Protein AF-A0A378WFB1-F1 (afdb_monomer)

Radius of gyration: 17.45 Å; Cα contacts (8 Å, |Δi|>4): 135; chains: 1; bounding box: 40×46×58 Å

Structure (mmCIF, N/CA/C/O backbone):
data_AF-A0A378WFB1-F1
#
_entry.id   AF-A0A378WFB1-F1
#
loop_
_atom_site.group_PDB
_atom_site.id
_atom_site.type_symbol
_atom_site.label_atom_id
_atom_site.label_alt_id
_atom_site.label_comp_id
_atom_site.label_asym_id
_atom_site.label_entity_id
_atom_site.label_seq_id
_atom_site.pdbx_PDB_ins_code
_atom_site.Cartn_x
_atom_site.Cartn_y
_atom_site.Cartn_z
_atom_site.occupancy
_atom_site.B_iso_or_equiv
_atom_site.auth_seq_id
_atom_site.auth_comp_id
_atom_site.auth_asym_id
_atom_site.auth_atom_id
_atom_site.pdbx_PDB_model_num
ATOM 1 N N . MET A 1 1 ? 10.427 -8.185 -39.874 1.00 37.38 1 MET A N 1
ATOM 2 C CA . MET A 1 1 ? 10.869 -8.658 -38.548 1.00 37.38 1 MET A CA 1
ATOM 3 C C . MET A 1 1 ? 9.852 -8.138 -37.551 1.00 37.38 1 MET A C 1
ATOM 5 O O . MET A 1 1 ? 9.839 -6.944 -37.295 1.00 37.38 1 MET A O 1
ATOM 9 N N . THR A 1 2 ? 8.916 -8.980 -37.120 1.00 38.88 2 THR A N 1
ATOM 10 C CA . THR A 1 2 ? 7.869 -8.585 -36.169 1.00 38.88 2 THR A CA 1
ATOM 11 C C . THR A 1 2 ? 8.463 -8.705 -34.775 1.00 38.88 2 THR A C 1
ATOM 13 O O . THR A 1 2 ? 8.855 -9.799 -34.376 1.00 38.88 2 THR A O 1
ATOM 16 N N . GLN A 1 3 ? 8.613 -7.579 -34.080 1.00 40.78 3 GLN A N 1
ATOM 17 C CA . GLN A 1 3 ? 9.024 -7.555 -32.682 1.00 40.78 3 GLN A CA 1
ATOM 18 C C . GLN A 1 3 ? 7.957 -8.323 -31.894 1.00 40.78 3 GLN A C 1
ATOM 20 O O . GLN A 1 3 ? 6.783 -7.956 -31.935 1.00 40.78 3 GLN A O 1
ATOM 25 N N . ALA A 1 4 ? 8.340 -9.448 -31.285 1.00 46.41 4 ALA A N 1
ATOM 26 C CA . ALA A 1 4 ? 7.453 -10.171 -30.388 1.00 46.41 4 ALA A CA 1
ATOM 27 C C . ALA A 1 4 ? 7.019 -9.193 -29.292 1.00 46.41 4 ALA A C 1
ATOM 29 O O . ALA A 1 4 ? 7.866 -8.491 -28.734 1.00 46.41 4 ALA A O 1
ATOM 30 N N . ALA A 1 5 ? 5.712 -9.107 -29.032 1.00 53.62 5 ALA A N 1
ATOM 31 C CA . ALA A 1 5 ? 5.229 -8.405 -27.854 1.00 53.62 5 ALA A CA 1
ATOM 32 C C . ALA A 1 5 ? 6.001 -8.958 -26.641 1.00 53.62 5 ALA A C 1
ATOM 34 O O . ALA A 1 5 ? 6.190 -10.178 -26.581 1.00 53.62 5 ALA A O 1
ATOM 35 N N . PRO A 1 6 ? 6.513 -8.104 -25.737 1.00 52.72 6 PRO A N 1
ATOM 36 C CA . PRO A 1 6 ? 7.213 -8.584 -24.551 1.00 52.72 6 PRO A CA 1
ATOM 37 C C . PRO A 1 6 ? 6.324 -9.613 -23.848 1.00 52.72 6 PRO A C 1
ATOM 39 O O . PRO A 1 6 ? 5.120 -9.381 -23.707 1.00 52.72 6 PRO A O 1
ATOM 42 N N . ASN A 1 7 ? 6.887 -10.768 -23.475 1.00 55.03 7 ASN A N 1
ATOM 43 C CA . ASN A 1 7 ? 6.112 -11.779 -22.765 1.00 55.03 7 ASN A CA 1
ATOM 44 C C . ASN A 1 7 ? 5.560 -11.127 -21.489 1.00 55.03 7 ASN A C 1
ATOM 46 O O . ASN A 1 7 ? 6.274 -10.420 -20.789 1.00 55.03 7 ASN A O 1
ATOM 50 N N . GLU A 1 8 ? 4.285 -11.340 -21.177 1.00 53.91 8 GLU A N 1
ATOM 51 C CA . GLU A 1 8 ? 3.592 -10.710 -20.042 1.00 53.91 8 GLU A CA 1
ATOM 52 C C . GLU A 1 8 ? 4.307 -10.791 -18.667 1.00 53.91 8 GLU A C 1
ATOM 54 O O . GLU A 1 8 ? 4.174 -9.835 -17.896 1.00 53.91 8 GLU A O 1
ATOM 59 N N . PRO A 1 9 ? 5.074 -11.849 -18.311 1.00 58.16 9 PRO A N 1
ATOM 60 C CA . PRO A 1 9 ? 5.927 -11.832 -17.113 1.00 58.16 9 PRO A CA 1
ATOM 61 C C . PRO A 1 9 ? 7.098 -10.829 -17.177 1.00 58.16 9 PRO A C 1
ATOM 63 O O . PRO A 1 9 ? 7.486 -10.290 -16.142 1.00 58.16 9 PRO A O 1
ATOM 66 N N . ASP A 1 10 ? 7.611 -10.499 -18.365 1.00 65.62 10 ASP A N 1
ATOM 67 C CA . ASP A 1 10 ? 8.721 -9.550 -18.549 1.00 65.62 10 ASP A CA 1
ATOM 68 C C . ASP A 1 10 ? 8.317 -8.104 -18.242 1.00 65.62 10 ASP A C 1
ATOM 70 O O . ASP A 1 10 ? 9.167 -7.267 -17.934 1.00 65.62 10 ASP A O 1
ATOM 74 N N . VAL A 1 11 ? 7.020 -7.790 -18.313 1.00 76.62 11 VAL A N 1
ATOM 75 C CA . VAL A 1 11 ? 6.520 -6.445 -18.004 1.00 76.62 11 VAL A CA 1
ATOM 76 C C . VAL A 1 11 ? 6.608 -6.173 -16.509 1.00 76.62 11 VAL A C 1
ATOM 78 O O . VAL A 1 11 ? 7.053 -5.100 -16.128 1.00 76.62 11 VAL A O 1
ATOM 81 N N . LEU A 1 12 ? 6.245 -7.129 -15.650 1.00 85.38 12 LEU A N 1
ATOM 82 C CA . LEU A 1 12 ? 6.278 -6.915 -14.199 1.00 85.38 12 LEU A CA 1
ATOM 83 C C . LEU A 1 12 ? 7.701 -6.800 -13.648 1.00 85.38 12 LEU A C 1
ATOM 85 O O . LEU A 1 12 ? 7.913 -6.045 -12.708 1.00 85.38 12 LEU A O 1
ATOM 89 N N . MET A 1 13 ? 8.679 -7.477 -14.260 1.00 86.19 13 MET A N 1
ATOM 90 C CA . MET A 1 13 ? 10.089 -7.378 -13.855 1.00 86.19 13 MET A CA 1
ATOM 91 C C . MET A 1 13 ? 10.702 -5.987 -14.082 1.00 86.19 13 MET A C 1
ATOM 93 O O . MET A 1 13 ? 11.731 -5.673 -13.489 1.00 86.19 13 MET A O 1
ATOM 97 N N . GLN A 1 14 ? 10.084 -5.150 -14.922 1.00 91.38 14 GLN A N 1
ATOM 98 C CA . GLN A 1 14 ? 10.518 -3.765 -15.145 1.00 91.38 14 GLN A CA 1
ATOM 99 C C . GLN A 1 14 ? 10.097 -2.828 -14.008 1.00 91.38 14 GLN A C 1
ATOM 101 O O . GLN A 1 14 ? 10.584 -1.703 -13.938 1.00 91.38 14 GLN A O 1
ATOM 106 N N . TRP A 1 15 ? 9.222 -3.279 -13.106 1.00 92.50 15 TRP A N 1
ATOM 107 C CA . TRP A 1 15 ? 8.671 -2.456 -12.039 1.00 92.50 15 TRP A CA 1
ATOM 108 C C . TRP A 1 15 ? 9.012 -3.029 -10.666 1.00 92.50 15 TRP A C 1
ATOM 110 O O . TRP A 1 15 ? 8.816 -4.209 -10.381 1.00 92.50 15 TRP A O 1
ATOM 120 N N . ALA A 1 16 ? 9.471 -2.160 -9.776 1.00 92.94 16 ALA A N 1
ATOM 121 C CA . ALA A 1 16 ? 9.376 -2.369 -8.346 1.00 92.94 16 ALA A CA 1
ATOM 122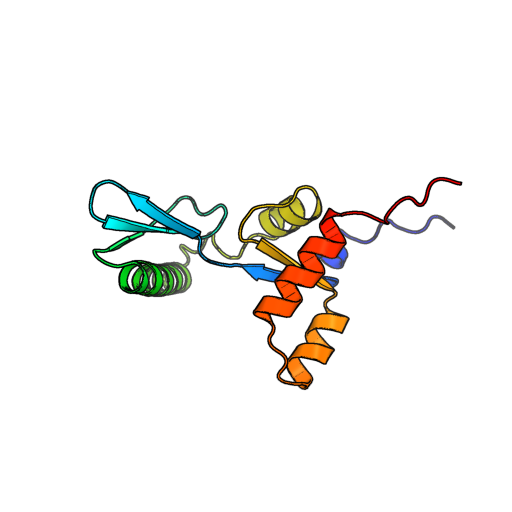 C C . ALA A 1 16 ? 7.995 -1.899 -7.872 1.00 92.94 16 ALA A C 1
ATOM 124 O O . ALA A 1 16 ? 7.505 -0.854 -8.307 1.00 92.94 16 ALA A O 1
ATOM 125 N N . PHE A 1 17 ? 7.388 -2.652 -6.956 1.00 91.62 17 PHE A N 1
ATOM 126 C CA . PHE A 1 17 ? 6.107 -2.302 -6.352 1.00 91.62 17 PHE A CA 1
ATOM 127 C C . PHE A 1 17 ? 6.278 -2.076 -4.857 1.00 91.62 17 PHE A C 1
ATOM 129 O O . PHE A 1 17 ? 6.897 -2.886 -4.165 1.00 91.62 17 PHE A O 1
ATOM 136 N N . HIS A 1 18 ? 5.673 -1.006 -4.360 1.00 91.06 18 HIS A N 1
ATOM 137 C CA . HIS A 1 18 ? 5.455 -0.800 -2.939 1.00 91.06 18 HIS A CA 1
ATOM 138 C C . HIS A 1 18 ? 3.960 -0.836 -2.675 1.00 91.06 18 HIS A C 1
ATOM 140 O O . HIS A 1 18 ? 3.187 -0.181 -3.380 1.00 91.06 18 HIS A O 1
ATOM 146 N N . VAL A 1 19 ? 3.555 -1.601 -1.663 1.00 89.62 19 VAL A N 1
ATOM 147 C CA . VAL A 1 19 ? 2.158 -1.636 -1.255 1.00 89.62 19 VAL A CA 1
ATOM 148 C C . VAL A 1 19 ? 2.001 -1.151 0.168 1.00 89.62 19 VAL A C 1
ATOM 150 O O . VAL A 1 19 ? 2.550 -1.716 1.114 1.00 89.62 19 VAL A O 1
ATOM 153 N N . ARG A 1 20 ? 1.205 -0.097 0.293 1.00 91.06 20 ARG A N 1
ATOM 154 C CA . ARG A 1 20 ? 0.910 0.581 1.537 1.00 91.06 20 ARG A CA 1
ATOM 155 C C . ARG A 1 20 ? -0.439 0.111 2.084 1.00 91.06 20 ARG A C 1
ATOM 157 O O . ARG A 1 20 ? -1.459 0.268 1.401 1.00 91.06 20 ARG A O 1
ATOM 164 N N . PRO A 1 21 ? -0.473 -0.391 3.331 1.00 92.88 21 PRO A N 1
ATOM 165 C CA . PRO A 1 21 ? -1.708 -0.587 4.070 1.00 92.88 21 PRO A CA 1
ATOM 166 C C . PRO A 1 21 ? -2.639 0.619 4.002 1.00 92.88 21 PRO A C 1
ATOM 168 O O . PRO A 1 21 ? -2.213 1.768 4.131 1.00 92.88 21 PRO A O 1
ATOM 171 N N . GLN A 1 22 ? -3.923 0.343 3.849 1.00 94.00 22 GLN A N 1
ATOM 172 C CA . GLN A 1 22 ? -4.985 1.319 3.991 1.00 94.00 22 GLN A CA 1
ATOM 173 C C . GLN A 1 22 ? -5.551 1.240 5.405 1.00 94.00 22 GLN A C 1
ATOM 175 O O . GLN A 1 22 ? -5.576 0.172 6.020 1.00 94.00 22 GLN A O 1
ATOM 180 N N . THR A 1 23 ? -5.992 2.382 5.924 1.00 96.75 23 THR A N 1
ATOM 181 C CA . THR A 1 23 ? -6.608 2.467 7.248 1.00 96.75 23 THR A CA 1
ATOM 182 C C . THR A 1 23 ? -7.821 3.373 7.210 1.00 96.75 23 THR A C 1
ATOM 184 O O . THR A 1 23 ? -7.755 4.447 6.610 1.00 96.75 23 THR A O 1
ATOM 187 N N . SER A 1 24 ? -8.870 2.996 7.926 1.00 97.06 24 SER A N 1
ATOM 188 C CA . SER A 1 24 ? -10.052 3.820 8.165 1.00 97.06 24 SER A CA 1
ATOM 189 C C . SER A 1 24 ? -10.412 3.770 9.645 1.00 97.06 24 SER A C 1
ATOM 191 O O . SER A 1 24 ? -10.105 2.789 10.318 1.00 97.06 24 SER A O 1
ATOM 193 N N . PHE A 1 25 ? -11.048 4.822 10.152 1.00 97.44 25 PHE A N 1
ATOM 194 C CA . PHE A 1 25 ? -11.698 4.788 11.457 1.00 97.44 25 PHE A CA 1
ATOM 195 C C . PHE A 1 25 ? -13.188 4.511 11.228 1.00 97.44 25 PHE A C 1
ATOM 197 O O . PHE A 1 25 ? -13.869 5.313 10.588 1.00 97.44 25 PHE A O 1
ATOM 204 N N . GLU A 1 26 ? -13.667 3.354 11.682 1.00 96.12 26 GLU A N 1
ATOM 205 C CA . GLU A 1 26 ? -15.043 2.875 11.513 1.00 96.12 26 GLU A CA 1
ATOM 206 C C . GLU A 1 26 ? -15.681 2.718 12.899 1.00 96.12 26 GLU A C 1
ATOM 208 O O . GLU A 1 26 ? -15.127 2.031 13.749 1.00 96.12 26 GLU A O 1
ATOM 213 N N . GLU A 1 27 ? -16.839 3.354 13.116 1.00 91.31 27 GLU A N 1
ATOM 214 C CA . GLU A 1 27 ? -17.609 3.361 14.377 1.00 91.31 27 GLU A CA 1
ATOM 215 C C . GLU A 1 27 ? -16.814 3.856 15.602 1.00 91.31 27 GLU A C 1
ATOM 217 O O . GLU A 1 27 ? -16.958 5.011 16.007 1.00 91.31 27 GLU A O 1
ATOM 222 N N . ASP A 1 28 ? -15.975 2.999 16.173 1.00 95.31 28 ASP A N 1
ATOM 223 C CA . ASP A 1 28 ? -15.163 3.218 17.370 1.00 95.31 28 ASP A CA 1
ATOM 224 C C . ASP A 1 28 ? -13.767 2.567 17.299 1.00 95.31 28 ASP A C 1
ATOM 226 O O . ASP A 1 28 ? -13.019 2.588 18.278 1.00 95.31 28 ASP A O 1
ATOM 230 N N . HIS A 1 29 ? -13.383 2.020 16.144 1.00 96.94 29 HIS A N 1
ATOM 231 C CA . HIS A 1 29 ? -12.134 1.290 15.969 1.00 96.94 29 HIS A CA 1
ATOM 232 C C . HIS A 1 29 ? -11.438 1.638 14.652 1.00 96.94 29 HIS A C 1
ATOM 234 O O . HIS A 1 29 ? -12.016 2.136 13.686 1.00 96.94 29 HIS A O 1
ATOM 240 N N . TRP A 1 30 ? -10.140 1.365 14.607 1.00 98.38 30 TRP A N 1
ATOM 241 C CA . TRP A 1 30 ? -9.345 1.435 13.394 1.00 98.38 30 TRP A CA 1
ATOM 242 C C . TRP A 1 30 ? -9.422 0.120 12.646 1.00 98.38 30 TRP A C 1
ATOM 244 O O . TRP A 1 30 ? -9.161 -0.936 13.213 1.00 98.38 30 TRP A O 1
ATOM 254 N N . VAL A 1 31 ? -9.721 0.201 11.358 1.00 98.00 31 VAL A N 1
ATOM 255 C CA . VAL A 1 31 ? -9.696 -0.916 10.420 1.00 98.00 31 VAL A CA 1
ATOM 256 C C . VAL A 1 31 ? -8.485 -0.752 9.513 1.00 98.00 31 VAL A C 1
ATOM 258 O O . VAL A 1 31 ? -8.240 0.347 9.014 1.00 98.00 31 VAL A O 1
ATOM 261 N N . ALA A 1 32 ? -7.733 -1.829 9.291 1.00 97.06 32 ALA A N 1
ATOM 262 C CA . ALA A 1 32 ? -6.591 -1.855 8.383 1.00 97.06 32 ALA A CA 1
ATOM 263 C C . ALA A 1 32 ? -6.702 -3.014 7.383 1.00 97.06 32 ALA A C 1
ATOM 265 O O . ALA A 1 32 ? -7.149 -4.111 7.729 1.00 97.06 32 ALA A O 1
ATOM 266 N N . TRP A 1 33 ? -6.302 -2.766 6.138 1.00 94.19 33 TRP A N 1
ATOM 267 C CA . TRP A 1 33 ? -6.311 -3.758 5.061 1.00 94.19 33 TRP A CA 1
ATOM 268 C C . TRP A 1 33 ? -5.228 -3.456 4.027 1.00 94.19 33 TRP A C 1
ATOM 270 O O . TRP A 1 33 ? -4.747 -2.328 3.914 1.00 94.19 33 TRP A O 1
ATOM 280 N N . TYR A 1 34 ? -4.852 -4.462 3.248 1.00 90.12 34 TYR A N 1
ATOM 281 C CA . TYR A 1 34 ? -4.042 -4.264 2.052 1.00 90.12 34 TYR A CA 1
ATOM 282 C C . TYR A 1 34 ? -4.933 -3.997 0.830 1.00 90.12 34 TYR A C 1
ATOM 284 O O . TYR A 1 34 ? -6.035 -4.546 0.764 1.00 90.12 34 TYR A O 1
ATOM 292 N N . PRO A 1 35 ? -4.499 -3.177 -0.145 1.00 87.94 35 PRO A N 1
ATOM 293 C CA . PRO A 1 35 ? -5.223 -2.998 -1.401 1.00 87.94 35 PRO A CA 1
ATOM 294 C C . PRO A 1 35 ? -5.593 -4.342 -2.043 1.00 87.94 35 PRO A C 1
ATOM 296 O O . PRO A 1 35 ? -4.752 -5.229 -2.146 1.00 87.94 35 PRO A O 1
ATOM 299 N N . ASP A 1 36 ? -6.855 -4.473 -2.455 1.00 82.00 36 ASP A N 1
ATOM 300 C CA . ASP A 1 36 ? -7.454 -5.679 -3.057 1.00 82.00 36 ASP A CA 1
ATOM 301 C C . ASP A 1 36 ? -7.553 -6.927 -2.146 1.00 82.00 36 ASP A C 1
ATOM 303 O O . ASP A 1 36 ? -8.059 -7.973 -2.556 1.00 82.00 36 ASP A O 1
ATOM 307 N N . ALA A 1 37 ? -7.157 -6.831 -0.872 1.00 86.06 37 ALA A N 1
ATOM 308 C CA . ALA A 1 37 ? -7.370 -7.913 0.082 1.00 86.06 37 ALA A CA 1
ATOM 309 C C . ALA A 1 37 ? -8.865 -8.081 0.408 1.00 86.06 37 ALA A C 1
ATOM 311 O O . ALA A 1 37 ? -9.573 -7.127 0.731 1.00 86.06 37 ALA A O 1
ATOM 312 N N . ARG A 1 38 ? -9.343 -9.332 0.406 1.00 86.81 38 ARG A N 1
ATOM 313 C CA . ARG A 1 38 ? -10.718 -9.688 0.823 1.00 86.81 38 ARG A CA 1
ATOM 314 C C . ARG A 1 38 ? -10.915 -9.718 2.339 1.00 86.81 38 ARG A C 1
ATOM 316 O O . ARG A 1 38 ? -12.002 -10.035 2.819 1.00 86.81 38 ARG A O 1
ATOM 323 N N . TRP A 1 39 ? -9.860 -9.445 3.091 1.00 90.38 39 TRP A N 1
ATOM 324 C CA . TRP A 1 39 ? -9.824 -9.508 4.541 1.00 90.38 39 TRP A CA 1
ATOM 325 C C . TRP A 1 39 ? -9.291 -8.189 5.100 1.00 90.38 39 TRP A C 1
ATOM 327 O O . TRP A 1 39 ? -8.543 -7.464 4.445 1.00 90.38 39 TRP A O 1
ATOM 337 N N . ARG A 1 40 ? -9.717 -7.876 6.321 1.00 94.88 40 ARG A N 1
ATOM 338 C CA . ARG A 1 40 ? -9.352 -6.671 7.067 1.00 94.88 40 ARG A CA 1
ATOM 339 C C . ARG A 1 40 ? -9.241 -7.021 8.544 1.00 94.88 40 ARG A C 1
ATOM 341 O O . ARG A 1 40 ? -9.890 -7.966 8.992 1.00 94.88 40 ARG A O 1
ATOM 348 N N . VAL A 1 41 ? -8.441 -6.268 9.281 1.00 96.69 41 VAL A N 1
ATOM 349 C CA . VAL A 1 41 ? -8.296 -6.400 10.738 1.00 96.69 41 VAL A CA 1
ATOM 350 C C . VAL A 1 41 ? -8.779 -5.128 11.419 1.00 96.69 41 VAL A C 1
ATOM 352 O O . VAL A 1 41 ? -8.786 -4.067 10.792 1.00 96.69 41 VAL A O 1
ATOM 355 N N . SER A 1 42 ? -9.162 -5.220 12.690 1.00 97.69 42 SER A N 1
ATOM 356 C CA . SER A 1 42 ? -9.574 -4.066 13.486 1.00 97.69 42 SER A CA 1
ATOM 357 C C . SER A 1 42 ? -8.860 -3.996 14.833 1.00 97.69 42 SER A C 1
ATOM 359 O O . SER A 1 42 ? -8.527 -5.013 15.436 1.00 97.69 42 SER A O 1
ATOM 361 N N . ALA A 1 43 ? -8.615 -2.778 15.316 1.00 97.62 43 ALA A N 1
ATOM 362 C CA . ALA A 1 43 ? -8.018 -2.525 16.622 1.00 97.62 43 ALA A CA 1
ATOM 363 C C . ALA A 1 43 ? -8.427 -1.156 17.182 1.00 97.62 43 ALA A C 1
ATOM 365 O O . ALA A 1 43 ? -8.905 -0.289 16.461 1.00 97.62 43 ALA A O 1
ATOM 366 N N . GLU A 1 44 ? -8.167 -0.923 18.467 1.00 96.88 44 GLU A N 1
ATOM 367 C CA . GLU A 1 44 ? -8.518 0.333 19.151 1.00 96.88 44 GLU A CA 1
ATOM 368 C C . GLU A 1 44 ? -7.688 1.544 18.681 1.00 96.88 44 GLU A C 1
ATOM 370 O O . GLU A 1 44 ? -8.098 2.692 18.839 1.00 96.88 44 GLU A O 1
ATOM 375 N N . SER A 1 45 ? -6.517 1.316 18.078 1.00 97.81 45 SER A N 1
ATOM 376 C CA . SER A 1 45 ? -5.648 2.374 17.555 1.00 97.81 45 SER A CA 1
ATOM 377 C C . SER A 1 45 ? -5.143 2.051 16.153 1.00 97.81 45 SER A C 1
ATOM 379 O O . SER A 1 45 ? -5.036 0.885 15.767 1.00 97.81 45 SER A O 1
ATOM 381 N N . LYS A 1 46 ? -4.786 3.096 15.397 1.00 97.38 46 LYS A N 1
ATOM 382 C CA . LYS A 1 46 ? -4.240 2.958 14.042 1.00 97.38 46 LYS A CA 1
ATOM 383 C C . LYS A 1 46 ? -2.998 2.068 14.025 1.00 97.38 46 LYS A C 1
ATOM 385 O O . LYS A 1 46 ? -2.911 1.148 13.217 1.00 97.38 46 LYS A O 1
ATOM 390 N N . ASP A 1 47 ? -2.069 2.314 14.946 1.00 97.69 47 ASP A N 1
ATOM 391 C CA . ASP A 1 47 ? -0.819 1.558 15.044 1.00 97.69 47 ASP A CA 1
ATOM 392 C C . ASP A 1 47 ? -1.076 0.097 15.423 1.00 97.69 47 ASP A C 1
ATOM 394 O O . ASP A 1 47 ? -0.449 -0.808 14.873 1.00 97.69 47 ASP A O 1
ATOM 398 N N . ALA A 1 48 ? -2.044 -0.156 16.311 1.00 97.56 48 ALA A N 1
ATOM 399 C CA . ALA A 1 48 ? -2.445 -1.514 16.652 1.00 97.56 48 ALA A CA 1
ATOM 400 C C . ALA A 1 48 ? -3.080 -2.232 15.453 1.00 97.56 48 ALA A C 1
ATOM 402 O O . ALA A 1 48 ? -2.769 -3.399 15.224 1.00 97.56 48 ALA A O 1
ATOM 403 N N . ALA A 1 49 ? -3.903 -1.546 14.656 1.00 98.00 49 ALA A N 1
ATOM 404 C CA . ALA A 1 49 ? -4.520 -2.123 13.463 1.00 98.00 49 ALA A CA 1
ATOM 405 C C . ALA A 1 49 ? -3.462 -2.466 12.402 1.00 98.00 49 ALA A C 1
ATOM 407 O O . ALA A 1 49 ? -3.488 -3.554 11.834 1.00 98.00 49 ALA A O 1
ATOM 408 N N . LEU A 1 50 ? -2.475 -1.590 12.186 1.00 96.81 50 LEU A N 1
ATOM 409 C CA . LEU A 1 50 ? -1.351 -1.846 11.276 1.00 96.81 50 LEU A CA 1
ATOM 410 C C . LEU A 1 50 ? -0.453 -2.999 11.753 1.00 96.81 50 LEU A C 1
ATOM 412 O O . LEU A 1 50 ? -0.014 -3.826 10.947 1.00 96.81 50 LEU A O 1
ATOM 416 N N . LYS A 1 51 ? -0.203 -3.089 13.064 1.00 97.12 51 LYS A N 1
ATOM 417 C CA . LYS A 1 51 ? 0.540 -4.202 13.666 1.00 97.12 51 LYS A CA 1
ATOM 418 C C . LYS A 1 51 ? -0.200 -5.524 13.473 1.00 97.12 51 LYS A C 1
ATOM 420 O O . LYS A 1 51 ? 0.394 -6.476 12.976 1.00 97.12 51 LYS A O 1
ATOM 425 N N . GLN A 1 52 ? -1.495 -5.560 13.787 1.00 97.50 52 GLN A N 1
ATOM 426 C CA . GLN A 1 52 ? -2.328 -6.743 13.564 1.00 97.50 52 GLN A CA 1
ATOM 427 C C . GLN A 1 52 ? -2.406 -7.122 12.083 1.00 97.50 52 GLN A C 1
ATOM 429 O O . GLN A 1 52 ? -2.398 -8.304 11.762 1.00 97.50 52 GLN A O 1
ATOM 434 N N . LEU A 1 53 ? -2.432 -6.142 11.174 1.00 95.56 53 LEU A N 1
ATOM 435 C CA . LEU A 1 53 ? -2.459 -6.398 9.733 1.00 95.56 53 LEU A CA 1
ATOM 436 C C . LEU A 1 53 ? -1.193 -7.141 9.296 1.00 95.56 53 LEU A C 1
ATOM 438 O O . LEU A 1 53 ? -1.271 -8.121 8.558 1.00 95.56 53 LEU A O 1
ATOM 442 N N . SER A 1 54 ? -0.038 -6.694 9.794 1.00 92.50 54 SER A N 1
ATOM 443 C CA . SER A 1 54 ? 1.260 -7.324 9.528 1.00 92.50 54 SER A CA 1
ATOM 444 C C . SER A 1 54 ? 1.335 -8.740 10.113 1.00 92.50 54 SER A C 1
ATOM 446 O O . SER A 1 54 ? 1.844 -9.656 9.471 1.00 92.50 54 SER A O 1
ATOM 448 N N . GLU A 1 55 ? 0.805 -8.941 11.321 1.00 95.19 55 GLU A N 1
ATOM 449 C CA . GLU A 1 55 ? 0.754 -10.252 11.981 1.00 95.19 55 GLU A CA 1
ATOM 450 C C . GLU A 1 55 ? -0.176 -11.230 11.247 1.00 95.19 55 GLU A C 1
ATOM 452 O O . GLU A 1 55 ? 0.203 -12.378 11.010 1.00 95.19 55 GLU A O 1
ATOM 457 N N . GLU A 1 56 ? -1.360 -10.774 10.835 1.00 94.50 56 GLU A N 1
ATOM 458 C CA . GLU A 1 56 ? -2.326 -11.584 10.088 1.00 94.50 56 GLU A CA 1
ATOM 459 C C . GLU A 1 56 ? -1.804 -11.949 8.695 1.00 94.50 56 GLU A C 1
ATOM 461 O O . GLU A 1 56 ? -1.982 -13.085 8.254 1.00 94.50 56 GLU A O 1
ATOM 466 N N . TYR A 1 57 ? -1.095 -11.035 8.029 1.00 90.50 57 TYR A N 1
ATOM 467 C CA . TYR A 1 57 ? -0.393 -11.331 6.781 1.00 90.50 57 TYR A CA 1
ATOM 468 C C . TYR A 1 57 ? 0.619 -12.464 6.964 1.00 90.50 57 TYR A C 1
ATOM 470 O O . TYR A 1 57 ? 0.545 -13.481 6.278 1.00 90.50 57 TYR A O 1
ATOM 478 N N . LEU A 1 58 ? 1.516 -12.351 7.951 1.00 90.38 58 LEU A N 1
ATOM 479 C CA . LEU A 1 58 ? 2.507 -13.396 8.228 1.00 90.38 58 LEU A CA 1
ATOM 480 C C . LEU A 1 58 ? 1.851 -14.731 8.604 1.00 90.38 58 LEU A C 1
ATOM 482 O O . LEU A 1 58 ? 2.339 -15.790 8.209 1.00 90.38 58 LEU A O 1
ATOM 486 N N . ARG A 1 59 ? 0.736 -14.708 9.345 1.00 93.62 59 ARG A N 1
ATOM 487 C CA . ARG A 1 59 ? -0.037 -15.917 9.654 1.00 93.62 59 ARG A CA 1
ATOM 488 C C . ARG A 1 59 ? -0.550 -16.583 8.375 1.00 93.62 59 ARG A C 1
ATOM 490 O O . ARG A 1 59 ? -0.379 -17.793 8.234 1.00 93.62 59 ARG A O 1
ATOM 497 N N . ARG A 1 60 ? -1.146 -15.814 7.456 1.00 90.38 60 ARG A N 1
ATOM 498 C CA . ARG A 1 60 ? -1.670 -16.314 6.172 1.00 90.38 60 ARG A CA 1
ATOM 499 C C . ARG A 1 60 ? -0.569 -16.895 5.292 1.00 90.38 60 ARG A C 1
ATOM 501 O O . ARG A 1 60 ? -0.735 -18.013 4.811 1.00 90.38 60 ARG A O 1
ATOM 508 N N . VAL A 1 61 ? 0.571 -16.205 5.184 1.00 86.62 61 VAL A N 1
ATOM 509 C CA . VAL A 1 61 ? 1.786 -16.691 4.495 1.00 86.62 61 VAL A CA 1
ATOM 510 C C . VAL A 1 61 ? 2.193 -18.056 5.035 1.00 86.62 61 VAL A C 1
ATOM 512 O O . VAL A 1 61 ? 2.320 -19.018 4.281 1.00 86.62 61 VAL A O 1
ATOM 515 N N . ASN A 1 62 ? 2.329 -18.176 6.355 1.00 88.19 62 ASN A N 1
ATOM 51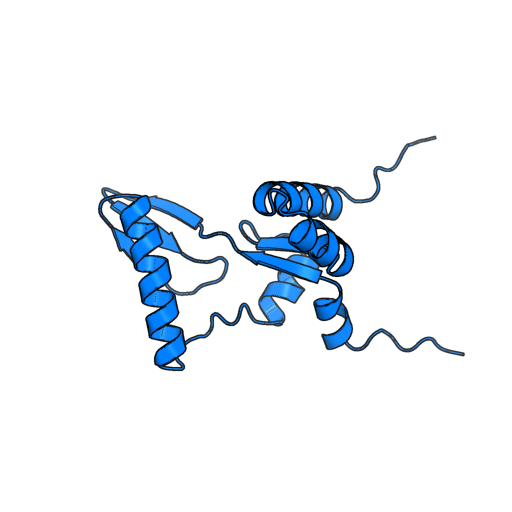6 C CA . ASN A 1 62 ? 2.752 -19.425 6.988 1.00 88.19 62 ASN A CA 1
ATOM 517 C C . ASN A 1 62 ? 1.714 -20.552 6.869 1.00 88.19 62 ASN A C 1
ATOM 519 O O . ASN A 1 62 ? 2.079 -21.726 6.899 1.00 88.19 62 ASN A O 1
ATOM 523 N N . ALA A 1 63 ? 0.431 -20.210 6.746 1.00 89.25 63 ALA A N 1
ATOM 524 C CA . ALA A 1 63 ? -0.654 -21.167 6.560 1.00 89.25 63 ALA A CA 1
ATOM 525 C C . ALA A 1 63 ? -0.850 -21.590 5.091 1.00 89.25 63 ALA A C 1
ATOM 527 O O . ALA A 1 63 ? -1.655 -22.481 4.826 1.00 89.25 63 ALA A O 1
ATOM 528 N N . GLY A 1 64 ? -0.150 -20.961 4.137 1.00 85.44 64 GLY A N 1
ATOM 529 C CA . GLY A 1 64 ? -0.432 -21.126 2.706 1.00 85.44 64 GLY A CA 1
ATOM 530 C C . GLY A 1 64 ? -1.807 -20.581 2.296 1.00 85.44 64 GLY A C 1
ATOM 531 O O . GLY A 1 64 ? -2.321 -20.938 1.243 1.00 85.44 64 GLY A O 1
ATOM 532 N N . GLU A 1 65 ? -2.405 -19.735 3.138 1.00 82.31 65 GLU A N 1
ATOM 533 C CA . GLU A 1 65 ? -3.664 -19.008 2.901 1.00 82.31 65 GLU A CA 1
ATOM 534 C C . GLU A 1 65 ? -3.405 -17.632 2.274 1.00 82.31 65 GLU A C 1
ATOM 536 O O . GLU A 1 65 ? -4.289 -16.768 2.232 1.00 82.31 65 GLU A O 1
ATOM 541 N N . ASP A 1 66 ? -2.157 -17.386 1.887 1.00 69.31 66 ASP A N 1
ATOM 542 C CA . ASP A 1 66 ? -1.740 -16.118 1.344 1.00 69.31 66 ASP A CA 1
ATOM 543 C C . ASP A 1 66 ? -2.168 -15.976 -0.112 1.00 69.31 66 ASP A C 1
ATOM 545 O O . ASP A 1 66 ? -1.435 -16.294 -1.042 1.00 69.31 66 ASP A O 1
ATOM 549 N N . ASP A 1 67 ? -3.370 -15.436 -0.291 1.00 60.16 67 ASP A N 1
ATOM 550 C CA . ASP A 1 67 ? -3.802 -14.845 -1.558 1.00 60.16 67 ASP A CA 1
ATOM 551 C C . ASP A 1 67 ? -3.090 -13.494 -1.832 1.00 60.16 67 ASP A C 1
ATOM 553 O O . ASP A 1 67 ? -3.376 -12.849 -2.841 1.00 60.16 67 ASP A O 1
ATOM 557 N N . SER A 1 68 ? -2.220 -13.021 -0.920 1.00 53.28 68 SER A N 1
ATOM 558 C CA . SER A 1 68 ? -1.530 -11.721 -0.948 1.00 53.28 68 SER A CA 1
ATOM 559 C C . SER A 1 68 ? -0.030 -11.773 -1.242 1.00 53.28 68 SER A C 1
ATOM 561 O O . SER A 1 68 ? 0.655 -10.753 -1.102 1.00 53.28 68 SER A O 1
ATOM 563 N N . ASP A 1 69 ? 0.425 -12.834 -1.917 1.00 51.91 69 ASP A N 1
ATOM 564 C CA . ASP A 1 69 ? 1.208 -12.560 -3.118 1.00 51.91 69 ASP A CA 1
ATOM 565 C C . ASP A 1 69 ? 0.345 -11.593 -3.916 1.00 51.91 69 ASP A C 1
ATOM 567 O O . ASP A 1 69 ? -0.633 -12.020 -4.520 1.00 51.91 69 ASP A O 1
ATOM 571 N N . TYR A 1 70 ? 0.618 -10.289 -3.809 1.00 60.59 70 TYR A N 1
ATOM 572 C CA . TYR A 1 70 ? 0.012 -9.246 -4.621 1.00 60.59 70 TYR A CA 1
ATOM 573 C C . TYR A 1 70 ? 0.078 -9.727 -6.038 1.00 60.59 70 TYR A C 1
ATOM 575 O O . TYR A 1 70 ? 1.139 -9.623 -6.666 1.00 60.59 70 TYR A O 1
ATOM 583 N N . SER A 1 71 ? -1.011 -10.370 -6.454 1.00 71.12 71 SER A N 1
ATOM 584 C CA . SER A 1 71 ? -0.844 -11.362 -7.489 1.00 71.12 71 SER A CA 1
ATOM 585 C C . SER A 1 71 ? -0.376 -10.599 -8.699 1.00 71.12 71 SER A C 1
ATOM 587 O O . SER A 1 71 ? -0.666 -9.404 -8.854 1.00 71.12 71 SER A O 1
ATOM 589 N N . ASP A 1 72 ? 0.368 -11.254 -9.570 1.00 80.12 72 ASP A N 1
ATOM 590 C CA . ASP A 1 72 ? 0.745 -10.604 -10.808 1.00 80.12 72 ASP A CA 1
ATOM 591 C C . ASP A 1 72 ? -0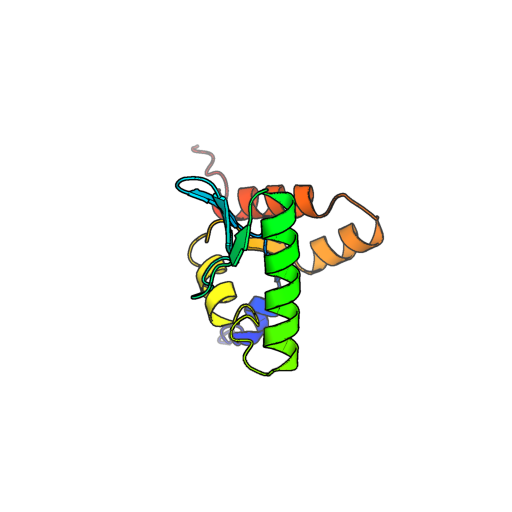.485 -9.974 -11.504 1.00 80.12 72 ASP A C 1
ATOM 593 O O . ASP A 1 72 ? -0.347 -8.973 -12.197 1.00 80.12 72 ASP A O 1
ATOM 597 N N . ALA A 1 73 ? -1.703 -10.483 -11.254 1.00 82.56 73 ALA A N 1
ATOM 598 C CA . ALA A 1 73 ? -2.956 -9.842 -11.644 1.00 82.56 73 ALA A CA 1
ATOM 599 C C . ALA A 1 73 ? -3.202 -8.465 -10.990 1.00 82.56 73 ALA A C 1
ATOM 601 O O . ALA A 1 73 ? -3.503 -7.528 -11.722 1.00 82.56 73 ALA A O 1
ATOM 602 N N . VAL A 1 74 ? -3.037 -8.294 -9.672 1.00 84.31 74 VAL A N 1
ATOM 603 C CA . VAL A 1 74 ? -3.181 -6.988 -8.990 1.00 84.31 74 VAL A CA 1
ATOM 604 C C . VAL A 1 74 ? -2.132 -5.992 -9.479 1.00 84.31 74 VAL A C 1
ATOM 606 O O . VAL A 1 74 ? -2.452 -4.845 -9.784 1.00 84.31 74 VAL A O 1
ATOM 609 N N . ARG A 1 75 ? -0.876 -6.431 -9.618 1.00 87.88 75 ARG A N 1
ATOM 610 C CA . ARG A 1 75 ? 0.209 -5.583 -10.138 1.00 87.88 75 ARG A CA 1
ATOM 611 C C . ARG A 1 75 ? -0.055 -5.165 -11.585 1.00 87.88 75 ARG A C 1
ATOM 613 O O . ARG A 1 75 ? 0.076 -3.990 -11.916 1.00 87.88 75 ARG A O 1
ATOM 620 N N . ARG A 1 76 ? -0.503 -6.096 -12.437 1.00 88.25 76 ARG A N 1
ATOM 621 C CA . ARG A 1 76 ? -0.927 -5.793 -13.817 1.00 88.25 76 ARG A CA 1
ATOM 622 C C . ARG A 1 76 ? -2.110 -4.832 -13.844 1.00 88.25 76 ARG A C 1
ATOM 624 O O . ARG A 1 76 ? -2.075 -3.870 -14.608 1.00 88.25 76 ARG A O 1
ATOM 631 N N . ALA A 1 77 ? -3.121 -5.062 -13.007 1.00 88.88 77 ALA A N 1
ATOM 632 C CA . ALA A 1 77 ? -4.275 -4.180 -12.893 1.00 88.88 77 ALA A CA 1
ATOM 633 C C . ALA A 1 77 ? -3.837 -2.765 -12.502 1.00 88.88 77 ALA A C 1
ATOM 635 O O . ALA A 1 77 ? -4.240 -1.814 -13.162 1.00 88.88 77 ALA A O 1
ATOM 636 N N . HIS A 1 78 ? -2.926 -2.628 -11.534 1.00 91.75 78 HIS A N 1
ATOM 637 C CA . HIS A 1 78 ? -2.370 -1.341 -11.118 1.00 91.75 78 HIS A CA 1
ATOM 638 C C . HIS A 1 78 ? -1.613 -0.603 -12.240 1.00 91.75 78 HIS A C 1
ATOM 640 O O . HIS A 1 78 ? -1.724 0.621 -12.388 1.00 91.75 78 HIS A O 1
ATOM 646 N N . LEU A 1 79 ? -0.846 -1.336 -13.057 1.00 91.62 79 LEU A N 1
ATOM 647 C CA . LEU A 1 79 ? -0.147 -0.750 -14.203 1.00 91.62 79 LEU A CA 1
ATOM 648 C C . LEU A 1 79 ? -1.120 -0.223 -15.270 1.00 91.62 79 LEU A C 1
ATOM 650 O O . LEU A 1 79 ? -0.809 0.774 -15.919 1.00 91.62 79 LEU A O 1
ATOM 654 N N . GLN A 1 80 ? -2.294 -0.845 -15.426 1.00 90.69 80 GLN A N 1
ATOM 655 C CA . GLN A 1 80 ? -3.342 -0.399 -16.354 1.00 90.69 80 GLN A CA 1
ATOM 6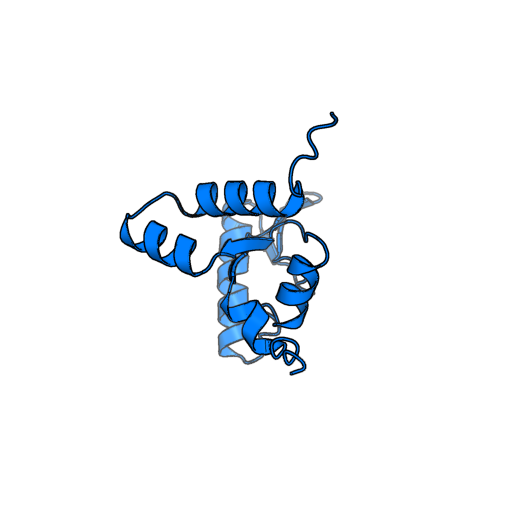56 C C . GLN A 1 80 ? -4.196 0.738 -15.779 1.00 90.69 80 GLN A C 1
ATOM 658 O O . GLN A 1 80 ? -4.487 1.711 -16.472 1.00 90.69 80 GLN A O 1
ATOM 663 N N . GLN A 1 81 ? -4.592 0.617 -14.515 1.00 89.56 81 GLN A N 1
ATOM 664 C CA . GLN A 1 81 ? -5.417 1.574 -13.796 1.00 89.56 81 GLN A CA 1
ATOM 665 C C . GLN A 1 81 ?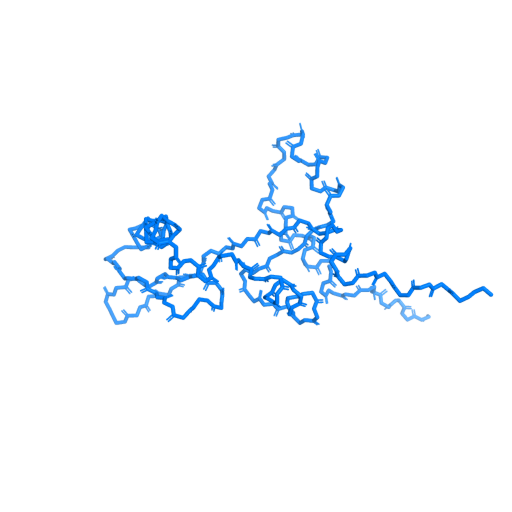 -4.871 1.740 -12.374 1.00 89.56 81 GLN A C 1
ATOM 667 O O . GLN A 1 81 ? -4.807 0.758 -11.639 1.00 89.56 81 GLN A O 1
ATOM 672 N N . PRO A 1 82 ? -4.517 2.964 -11.945 1.00 91.31 82 PRO A N 1
ATOM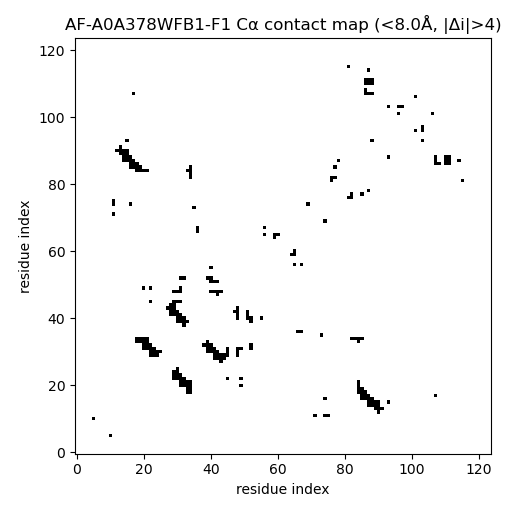 673 C CA . PRO A 1 82 ? -3.966 3.185 -10.614 1.00 91.31 82 PRO A CA 1
ATOM 674 C C . PRO A 1 82 ? -4.908 2.688 -9.515 1.00 91.31 82 PRO A C 1
ATOM 676 O O . PRO A 1 82 ? -6.068 3.093 -9.430 1.00 91.31 82 PRO A O 1
ATOM 679 N N . ILE A 1 83 ? -4.375 1.814 -8.668 1.00 90.75 83 ILE A N 1
ATOM 680 C CA . ILE A 1 83 ? -5.038 1.286 -7.471 1.00 90.75 83 ILE A CA 1
ATOM 681 C C . ILE A 1 83 ? -4.485 2.042 -6.256 1.00 90.75 83 ILE A C 1
ATOM 683 O O . ILE A 1 83 ? -3.276 1.968 -6.024 1.00 90.75 83 ILE A O 1
ATOM 687 N N . PRO A 1 84 ? -5.325 2.748 -5.472 1.00 89.38 84 PRO A N 1
ATOM 688 C CA . PRO A 1 84 ? -4.881 3.451 -4.273 1.00 89.38 84 PRO A CA 1
ATOM 689 C C . PRO A 1 84 ? -4.133 2.537 -3.298 1.00 89.38 84 PRO A C 1
ATOM 691 O O . PRO A 1 84 ? -4.588 1.439 -2.981 1.00 89.38 84 PRO A O 1
ATOM 694 N N . GLY A 1 85 ? -2.984 3.010 -2.814 1.00 90.00 85 GLY A N 1
ATOM 695 C CA . GLY A 1 85 ? -2.124 2.255 -1.903 1.00 90.00 85 GLY A CA 1
ATOM 696 C C . GLY A 1 85 ? -1.129 1.322 -2.588 1.00 90.00 85 GLY A C 1
ATOM 697 O O . GLY A 1 85 ? -0.278 0.773 -1.898 1.00 90.00 85 GLY A O 1
ATOM 698 N N . ILE A 1 86 ? -1.183 1.166 -3.910 1.00 92.62 86 ILE A N 1
ATOM 699 C CA . ILE A 1 86 ? -0.136 0.502 -4.691 1.00 92.62 86 ILE A CA 1
ATOM 700 C C . ILE A 1 86 ? 0.651 1.583 -5.429 1.00 92.62 86 ILE A C 1
ATOM 702 O O . ILE A 1 86 ? 0.066 2.529 -5.951 1.00 92.62 86 ILE A O 1
ATOM 706 N N . TYR A 1 87 ? 1.971 1.443 -5.446 1.00 94.19 87 TYR A N 1
ATOM 707 C CA . TYR A 1 87 ? 2.887 2.361 -6.110 1.00 94.19 87 TYR A CA 1
ATOM 708 C C . TYR A 1 87 ? 3.848 1.563 -6.978 1.00 94.19 87 TYR A C 1
ATOM 710 O O . TYR A 1 87 ? 4.360 0.530 -6.532 1.00 94.19 87 TYR A O 1
ATOM 718 N N . ALA A 1 88 ? 4.114 2.050 -8.188 1.00 94.75 88 ALA A N 1
ATOM 719 C CA . ALA A 1 88 ? 5.067 1.440 -9.101 1.00 94.75 88 ALA A CA 1
ATOM 720 C C . ALA A 1 88 ? 6.208 2.407 -9.446 1.00 94.75 88 ALA A C 1
ATOM 722 O O . ALA A 1 88 ? 5.995 3.577 -9.763 1.00 94.75 88 ALA A O 1
ATOM 723 N N . MET A 1 89 ? 7.434 1.892 -9.420 1.00 94.44 89 MET A N 1
ATOM 724 C CA . MET A 1 89 ? 8.649 2.593 -9.838 1.00 94.44 89 MET A CA 1
ATOM 725 C C . MET A 1 89 ? 9.455 1.685 -10.766 1.00 94.44 89 MET A C 1
ATOM 727 O O . MET A 1 89 ? 9.394 0.468 -10.627 1.00 94.44 89 MET A O 1
ATOM 731 N N . ASP A 1 90 ? 10.218 2.253 -11.698 1.00 94.44 90 ASP A N 1
ATOM 732 C CA . ASP A 1 90 ? 11.147 1.476 -12.522 1.00 94.44 90 ASP A CA 1
ATOM 733 C C . ASP A 1 90 ? 12.134 0.677 -11.643 1.00 94.44 90 ASP A C 1
ATOM 735 O O . ASP A 1 90 ? 12.691 1.193 -10.668 1.00 94.44 90 ASP A O 1
ATOM 739 N N . ALA A 1 91 ? 12.335 -0.603 -11.959 1.00 93.12 91 ALA A N 1
ATOM 740 C CA . ALA A 1 91 ? 13.139 -1.512 -11.144 1.00 93.12 91 ALA A CA 1
ATOM 741 C C . ALA A 1 91 ? 14.633 -1.131 -11.100 1.00 93.12 91 ALA A C 1
ATOM 743 O O . ALA A 1 91 ? 15.300 -1.373 -10.083 1.00 93.12 91 ALA A O 1
ATOM 744 N N . ALA A 1 92 ? 15.170 -0.518 -12.160 1.00 91.94 92 ALA A N 1
ATOM 745 C CA . ALA A 1 92 ? 16.543 -0.023 -12.168 1.00 91.94 92 ALA A CA 1
ATOM 746 C C . ALA A 1 92 ? 16.666 1.220 -11.276 1.00 91.94 92 ALA A C 1
ATOM 748 O O . ALA A 1 92 ? 17.547 1.260 -10.416 1.00 91.94 92 ALA A O 1
ATOM 749 N N . ALA A 1 93 ? 15.720 2.159 -11.380 1.00 91.81 93 ALA A N 1
ATOM 750 C CA . ALA A 1 93 ? 15.665 3.331 -10.501 1.00 91.81 93 ALA A CA 1
ATOM 751 C C . ALA A 1 93 ? 15.532 2.937 -9.016 1.00 91.81 93 ALA A C 1
ATOM 753 O O . ALA A 1 93 ? 16.255 3.451 -8.161 1.00 91.81 93 ALA A O 1
ATOM 754 N N . TYR A 1 94 ? 14.670 1.961 -8.705 1.00 92.75 94 TYR A N 1
ATOM 755 C CA . TYR A 1 94 ? 14.565 1.387 -7.362 1.00 92.75 94 TYR A CA 1
ATOM 756 C C . TYR A 1 94 ? 15.906 0.839 -6.861 1.00 92.75 94 TYR A C 1
ATOM 758 O O . TYR A 1 94 ? 16.291 1.085 -5.718 1.00 92.75 94 TYR A O 1
ATOM 766 N N . SER A 1 95 ? 16.618 0.092 -7.707 1.00 91.25 95 SER A N 1
ATOM 767 C CA . SER A 1 95 ? 17.892 -0.529 -7.336 1.00 91.25 95 SER A CA 1
ATOM 768 C C . SER A 1 95 ? 18.956 0.517 -6.991 1.00 91.25 95 SER A C 1
ATOM 770 O O . SER A 1 95 ? 19.680 0.349 -6.008 1.00 91.25 95 SER A O 1
ATOM 772 N N . GLU A 1 96 ? 19.011 1.622 -7.737 1.00 90.81 96 GLU A N 1
ATOM 773 C CA . GLU A 1 96 ? 19.909 2.749 -7.462 1.00 90.81 96 GLU A CA 1
ATOM 774 C C . GLU A 1 96 ? 19.553 3.468 -6.151 1.00 90.81 96 GLU A C 1
ATOM 776 O O . GLU A 1 96 ? 20.426 3.710 -5.314 1.00 90.81 96 GLU A O 1
ATOM 781 N N . LEU A 1 97 ? 18.267 3.757 -5.928 1.00 91.38 97 LEU A N 1
ATOM 782 C CA . LEU A 1 97 ? 17.791 4.431 -4.713 1.00 91.38 97 LEU A CA 1
ATOM 783 C C . LEU A 1 97 ? 17.964 3.576 -3.457 1.00 91.38 97 LEU A C 1
ATOM 785 O O . LEU A 1 97 ? 18.343 4.071 -2.394 1.00 91.38 97 LEU A O 1
ATOM 789 N N . ARG A 1 98 ? 17.734 2.267 -3.575 1.00 88.31 98 ARG A N 1
ATOM 790 C CA . ARG A 1 98 ? 17.962 1.325 -2.480 1.00 88.31 98 ARG A CA 1
ATOM 791 C C . ARG A 1 98 ? 19.436 1.299 -2.074 1.00 88.31 98 ARG A C 1
ATOM 793 O O . ARG A 1 98 ? 19.733 1.196 -0.885 1.00 88.31 98 ARG A O 1
ATOM 800 N N . ALA A 1 99 ? 20.355 1.404 -3.034 1.00 89.19 99 ALA A N 1
ATOM 801 C CA . ALA A 1 99 ? 21.789 1.445 -2.762 1.00 89.19 99 ALA A CA 1
ATOM 802 C C . ALA A 1 99 ? 22.234 2.754 -2.082 1.00 89.19 99 ALA A C 1
ATOM 804 O O . ALA A 1 99 ? 23.212 2.746 -1.334 1.00 89.19 99 ALA A O 1
ATOM 805 N N . SER A 1 100 ? 21.518 3.861 -2.300 1.00 85.75 100 SER A N 1
ATOM 806 C CA . SER A 1 100 ? 21.844 5.176 -1.732 1.00 85.75 100 SER A CA 1
ATOM 807 C C . SER A 1 100 ? 21.210 5.461 -0.365 1.00 85.75 100 SER A C 1
ATOM 809 O O . SER A 1 100 ? 21.443 6.534 0.188 1.00 85.75 100 SER A O 1
ATOM 811 N N . GLN A 1 101 ? 20.447 4.516 0.202 1.00 80.44 101 GLN A N 1
ATOM 812 C CA . GLN A 1 101 ? 19.651 4.708 1.428 1.00 80.44 101 GLN A CA 1
ATOM 813 C C . GLN A 1 101 ? 18.682 5.901 1.336 1.00 80.44 101 GLN A C 1
ATOM 815 O O . GLN A 1 101 ? 18.404 6.565 2.335 1.00 80.44 101 GLN A O 1
ATOM 820 N N . ALA A 1 102 ? 18.180 6.190 0.133 1.00 82.94 102 ALA A N 1
ATOM 821 C CA . ALA A 1 102 ? 17.162 7.212 -0.063 1.00 82.94 102 ALA A CA 1
ATOM 822 C C . ALA A 1 102 ? 15.852 6.845 0.657 1.00 82.94 102 ALA A C 1
ATOM 824 O O . ALA A 1 102 ? 15.579 5.674 0.932 1.00 82.94 102 ALA A O 1
ATOM 825 N N . ASP A 1 103 ? 15.017 7.852 0.917 1.00 90.00 103 ASP A N 1
ATOM 826 C CA . ASP A 1 103 ? 13.637 7.634 1.349 1.00 90.00 103 ASP A CA 1
ATOM 827 C C . ASP A 1 103 ? 12.830 7.019 0.196 1.00 90.00 103 ASP A C 1
ATOM 829 O O . ASP A 1 103 ? 12.417 7.698 -0.749 1.00 90.00 103 ASP A O 1
ATOM 833 N N . LEU A 1 104 ? 12.655 5.700 0.264 1.00 89.88 104 LEU A N 1
ATOM 834 C CA . LEU A 1 104 ? 11.963 4.932 -0.762 1.00 89.88 104 LEU A CA 1
ATOM 835 C C . LEU A 1 104 ? 10.468 5.246 -0.803 1.00 89.88 104 LEU A C 1
ATOM 837 O O . LEU A 1 104 ? 9.894 5.188 -1.887 1.00 89.88 104 LEU A O 1
ATOM 841 N N . ASP A 1 105 ? 9.845 5.609 0.320 1.00 89.50 105 ASP A N 1
ATOM 842 C CA . ASP A 1 105 ? 8.406 5.877 0.357 1.00 89.50 105 ASP A CA 1
ATOM 843 C C . ASP A 1 105 ? 8.085 7.127 -0.465 1.00 89.50 105 ASP A C 1
ATOM 845 O O . ASP A 1 105 ? 7.231 7.084 -1.354 1.00 89.50 105 ASP A O 1
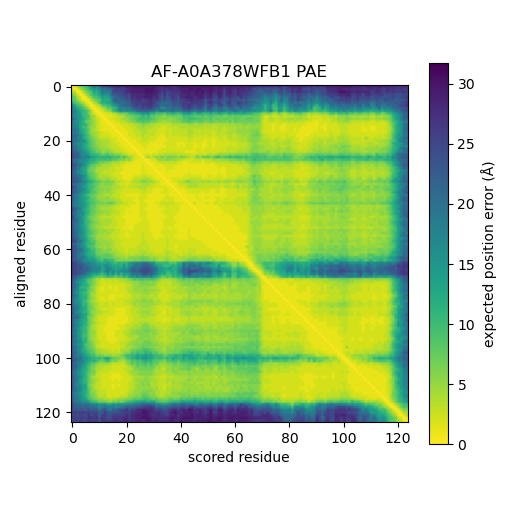ATOM 849 N N . THR A 1 106 ? 8.836 8.210 -0.241 1.00 90.38 106 THR A N 1
ATOM 850 C CA . THR A 1 106 ? 8.725 9.436 -1.045 1.00 90.38 106 THR A CA 1
ATOM 851 C C . THR A 1 106 ? 9.040 9.161 -2.520 1.00 90.38 106 THR A C 1
ATOM 853 O O . THR A 1 106 ? 8.319 9.621 -3.408 1.00 90.38 106 THR A O 1
ATOM 856 N N . ALA A 1 107 ? 10.071 8.359 -2.808 1.00 93.06 107 ALA A N 1
ATOM 857 C CA . ALA A 1 107 ? 10.435 8.027 -4.185 1.00 93.06 107 ALA A CA 1
ATOM 858 C C . ALA A 1 107 ? 9.339 7.241 -4.927 1.00 93.06 107 ALA A C 1
ATOM 860 O O . ALA A 1 107 ? 9.063 7.527 -6.093 1.00 93.06 107 ALA A O 1
ATOM 861 N N . PHE A 1 108 ? 8.687 6.283 -4.263 1.00 94.12 108 PHE A N 1
ATOM 862 C CA . PHE A 1 108 ? 7.556 5.548 -4.832 1.00 94.12 108 PHE A CA 1
ATOM 863 C C . PHE A 1 108 ? 6.358 6.460 -5.108 1.00 94.12 108 PHE A C 1
ATOM 865 O O . PHE A 1 108 ? 5.729 6.333 -6.158 1.00 94.12 108 PHE A O 1
ATOM 872 N N . GLU A 1 109 ? 6.053 7.400 -4.211 1.00 92.69 109 GLU A N 1
ATOM 873 C CA . GLU A 1 109 ? 4.976 8.374 -4.423 1.00 92.69 109 GLU A CA 1
ATOM 874 C C . GLU A 1 109 ? 5.241 9.290 -5.624 1.00 92.69 109 GLU A C 1
ATOM 876 O O . GLU A 1 109 ? 4.341 9.528 -6.436 1.00 92.69 109 GLU A O 1
ATOM 881 N N . ASP A 1 110 ? 6.469 9.791 -5.763 1.00 92.50 110 ASP A N 1
ATOM 882 C CA . ASP A 1 110 ? 6.858 10.667 -6.869 1.00 92.50 110 ASP A CA 1
ATOM 883 C C . ASP A 1 110 ? 6.907 9.921 -8.211 1.00 92.50 110 ASP A C 1
ATOM 885 O O . ASP A 1 110 ? 6.448 10.448 -9.237 1.00 92.50 110 ASP A O 1
ATOM 889 N N . ALA A 1 111 ? 7.405 8.681 -8.212 1.00 92.69 111 ALA A N 1
ATOM 890 C CA . ALA A 1 111 ? 7.399 7.813 -9.385 1.00 92.69 111 ALA A CA 1
ATOM 891 C C . ALA A 1 111 ? 5.964 7.511 -9.842 1.00 92.69 111 ALA A C 1
ATOM 893 O O . ALA A 1 111 ? 5.641 7.687 -11.019 1.00 92.69 111 ALA A O 1
ATOM 894 N N . GLU A 1 112 ? 5.077 7.157 -8.909 1.00 93.50 112 GLU A N 1
ATOM 895 C CA . GLU A 1 112 ? 3.673 6.857 -9.199 1.00 93.50 112 GLU A CA 1
ATOM 896 C C . GLU A 1 112 ? 2.919 8.092 -9.710 1.00 93.50 112 GLU A C 1
ATOM 898 O O . GLU A 1 112 ? 2.170 8.022 -10.690 1.00 93.50 112 GLU A O 1
ATOM 903 N N . ARG A 1 113 ? 3.162 9.269 -9.119 1.00 91.44 113 ARG A N 1
ATOM 904 C CA . ARG A 1 113 ? 2.603 10.536 -9.613 1.00 91.44 113 ARG A CA 1
ATOM 905 C C . ARG A 1 113 ? 3.047 10.815 -11.049 1.00 91.4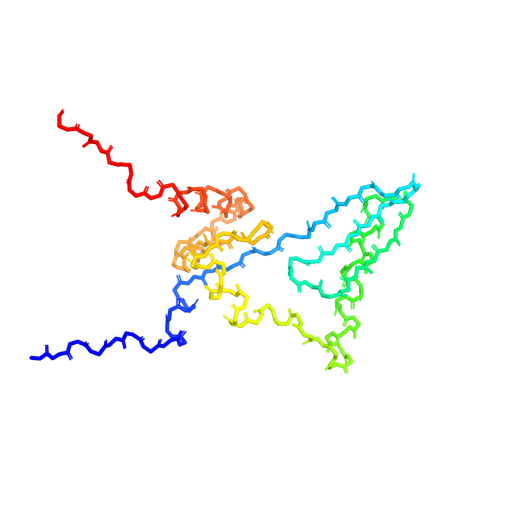4 113 ARG A C 1
ATOM 907 O O . ARG A 1 113 ? 2.233 11.219 -11.878 1.00 91.44 113 ARG A O 1
ATOM 914 N N . SER A 1 114 ? 4.319 10.577 -11.354 1.00 89.50 114 SER A N 1
ATOM 915 C CA . SER A 1 114 ? 4.874 10.770 -12.698 1.00 89.50 114 SER A CA 1
ATOM 916 C C . SER A 1 114 ? 4.281 9.780 -13.704 1.00 89.50 114 SER A C 1
ATOM 918 O O . SER A 1 114 ? 3.899 10.176 -14.804 1.00 89.50 114 SER A O 1
ATOM 920 N N . ARG A 1 115 ? 4.129 8.509 -13.310 1.00 89.38 115 ARG A N 1
ATOM 921 C CA . ARG A 1 115 ? 3.534 7.439 -14.123 1.00 89.38 115 ARG A CA 1
ATOM 922 C C . ARG A 1 115 ? 2.087 7.747 -14.507 1.00 89.38 115 ARG A C 1
ATOM 924 O O . ARG A 1 115 ? 1.695 7.569 -15.657 1.00 89.38 115 ARG A O 1
ATOM 931 N N . THR A 1 116 ? 1.299 8.221 -13.547 1.00 87.69 116 THR A N 1
ATOM 932 C CA . THR A 1 116 ? -0.143 8.460 -13.713 1.00 87.69 116 THR A CA 1
ATOM 933 C C . THR A 1 116 ? -0.480 9.773 -14.411 1.00 87.69 116 THR A C 1
ATOM 935 O O . THR A 1 116 ? -1.528 9.875 -15.046 1.00 87.69 116 THR A O 1
ATOM 938 N N . SER A 1 117 ? 0.413 10.763 -14.351 1.00 81.94 117 SER A N 1
ATOM 939 C CA . SER A 1 117 ? 0.201 12.074 -14.981 1.00 81.94 117 SER A CA 1
ATOM 940 C C . SER A 1 117 ? 0.387 12.066 -16.508 1.00 81.94 117 SER A C 1
ATOM 942 O O . SER A 1 117 ? 0.055 13.057 -17.160 1.00 81.94 117 SER A O 1
ATOM 944 N N . GLY A 1 118 ? 0.894 10.966 -17.086 1.00 60.34 118 GLY A N 1
ATOM 945 C CA . GLY A 1 118 ? 1.265 10.870 -18.501 1.00 60.34 118 GLY A CA 1
ATOM 946 C C . GLY A 1 118 ? 2.387 11.849 -18.890 1.00 60.34 118 GLY A C 1
ATOM 947 O O . GLY A 1 118 ? 2.795 12.697 -18.091 1.00 60.34 118 GLY A O 1
ATOM 948 N N . PRO A 1 119 ? 2.922 11.782 -20.123 1.00 50.72 119 PRO A N 1
ATOM 949 C CA . PRO A 1 119 ? 3.734 12.878 -20.629 1.00 50.72 119 PRO A CA 1
ATOM 950 C C . PRO A 1 119 ? 2.863 14.137 -20.642 1.00 50.72 119 PRO A C 1
ATOM 952 O O . PRO A 1 119 ? 1.833 14.166 -21.315 1.00 50.72 119 PRO A O 1
ATOM 955 N N . GLN A 1 120 ? 3.264 15.173 -19.896 1.00 46.38 120 GLN A N 1
ATOM 956 C CA . GLN A 1 120 ? 2.656 16.498 -19.993 1.00 46.38 120 GLN A CA 1
ATOM 957 C C . GLN A 1 120 ? 2.676 16.926 -21.464 1.00 46.38 120 GLN A C 1
ATOM 959 O O . GLN A 1 120 ? 3.714 17.320 -21.997 1.00 46.38 120 GLN A O 1
ATOM 964 N N . TRP A 1 121 ? 1.529 16.839 -22.134 1.00 34.56 121 TRP A N 1
ATOM 965 C CA . TRP A 1 121 ? 1.339 17.446 -23.440 1.00 34.56 121 TRP A CA 1
ATOM 966 C C . TRP A 1 121 ? 1.569 18.952 -23.287 1.00 34.56 121 TRP A C 1
ATOM 968 O O . TRP A 1 121 ? 0.749 19.663 -22.703 1.00 34.56 121 TRP A O 1
ATOM 978 N N . LYS A 1 122 ? 2.700 19.449 -23.796 1.00 34.34 122 LYS A N 1
ATOM 979 C CA . LYS A 1 122 ? 2.857 20.875 -24.079 1.00 34.34 122 LYS A CA 1
ATOM 980 C C . LYS A 1 122 ? 2.115 21.148 -25.383 1.00 34.34 122 LYS A C 1
ATOM 982 O O . LYS A 1 122 ? 2.536 20.678 -26.436 1.00 34.34 122 LYS A O 1
ATOM 987 N N . ALA A 1 123 ? 0.994 21.861 -25.293 1.00 29.92 123 ALA A N 1
ATOM 988 C CA . ALA A 1 123 ? 0.337 22.418 -26.470 1.00 29.92 123 ALA A CA 1
ATOM 989 C C . ALA A 1 123 ? 1.297 23.388 -27.198 1.00 29.92 123 ALA A C 1
ATOM 991 O O . ALA A 1 123 ? 2.147 23.978 -26.522 1.00 29.92 123 ALA A O 1
ATOM 992 N N . PRO A 1 124 ? 1.200 23.498 -28.539 1.00 49.16 124 PRO A N 1
ATOM 993 C CA . PRO A 1 124 ? 2.101 24.310 -29.360 1.00 49.16 124 PRO A CA 1
ATOM 994 C C . PRO A 1 124 ? 2.087 25.798 -29.001 1.00 49.16 124 PRO A C 1
ATOM 996 O O . PRO A 1 124 ? 1.022 26.299 -28.571 1.00 49.16 124 PRO A O 1
#

Solvent-accessible surface area (backbone atoms only — not comparable to full-atom values): 7307 Å² total; per-residue (Å²): 135,81,78,74,75,77,57,76,72,62,60,56,68,49,43,38,76,50,78,42,73,44,75,50,82,53,103,83,32,16,36,16,34,51,69,93,51,96,58,71,37,72,25,83,37,63,67,52,6,51,50,48,37,55,51,52,49,53,51,26,52,75,68,73,63,46,79,70,59,72,37,73,64,55,54,51,46,35,74,77,47,85,42,77,48,56,30,47,31,50,32,68,60,48,52,55,39,63,74,67,70,52,69,58,68,63,50,29,53,54,35,30,52,54,65,73,62,50,82,78,78,76,78,133

Secondary structure (DSSP, 8-state):
---PPPPHHHHHTTEEEEEPPEEEEETTEEEEE-TT-S--EEESSHHHHHHHHHHHHHHHHHHT--TTS--HHHHHHHHHSPPTTEEEEEHHHHHHHHHTT--HHHHHHHHHHHHH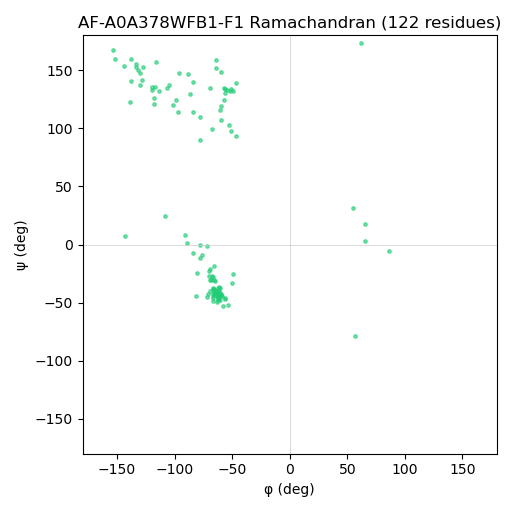T-S-----

pLDDT: mean 83.91, std 16.89, range [29.92, 98.38]

Mean predicted aligned error: 8.01 Å

Foldseek 3Di:
DDDPDPDLVVVPLQKDKDFAWDWDDDPQWIWIDTFPDPDIAIDNDPVVRVVVRVVVQVVCVVVVVCPPPCDSVVVVVCLVPNGPRMFIAGPVVVVVCVVVVHPVVVVRVVRRVDSVVPPPDDDD

Nearest PDB structures (foldseek):
  3k6q-assembly2_D  TM=5.884E-01  e=8.144E-02  Syntrophomonas wolfei subsp. wolfei str. Goettingen G311
  7l49-assembly1_B  TM=4.001E-01  e=2.739E+00  unidentified
  3a55-assembly1_A  TM=4.967E-01  e=6.596E+00  Chryseobacterium proteolyticum
  5why-assembly2_B  TM=4.251E-01  e=9.029E+00  Acetivibrio thermocellus ATCC 27405

Sequence (124 aa):
MTQAAPNEPDVLMQWAFHVRPQTSFEEDHWVAWYPDARWRVSAESKDAALKQLSEEYLRRVNAGEDDSDYSDAVRRAHLQQPIPGIYAMDAAAYSELRASQADLDTAFEDAERSRTSGPQWKAP

Organism: Mycolicibacterium fortuitum (NCBI:txid1766)